Protein AF-A0A8T0G4T6-F1 (afdb_monomer)

pLDDT: mean 79.85, std 20.72, range [36.75, 98.69]

Foldseek 3Di:
DDDDDDDDDDDPDPPDPDPDPPPPPVPVPLFFQVVFWADWKQDQVQKTWIFGQAPVRDTDIEIDRCQQFWDDAQQEIDGHHHNVVFKGWDIKDADPPPVQGIKTWIWGAGPVRDTHIYIDRCRSQWHDDRRYTDGNPDPPPPPPPPPPDPDPPPPPDDDDDD

Solvent-accessible surface area (backbone atoms only — not comparable to full-atom values): 9971 Å² total; per-residue (Å²): 133,88,80,88,86,78,85,81,88,76,90,78,79,99,74,82,91,84,81,79,85,74,70,78,72,74,72,82,68,79,61,32,25,68,84,52,34,48,75,77,44,40,38,80,84,50,40,38,36,32,30,18,38,26,88,88,69,46,73,35,81,24,52,40,72,50,40,78,49,26,16,63,57,70,20,36,57,43,86,42,47,53,23,68,81,53,31,45,55,69,28,63,48,72,47,92,49,87,91,46,52,38,30,43,31,31,41,18,45,24,85,87,68,48,78,26,84,31,56,39,72,45,26,86,41,31,32,62,57,67,20,37,47,38,75,68,79,62,78,74,71,65,77,76,72,75,66,89,75,80,72,80,75,80,78,78,79,78,83,79,89,129

Nearest PDB structures (foldseek):
  1n02-assembly1_A  TM=9.245E-01  e=2.240E-09  Nostoc ellipsosporum
  2jzj-assembly1_A  TM=8.376E-01  e=2.890E-08  Ceratopteris richardii
  2l2f-assembly1_A  TM=8.066E-01  e=3.427E-08  Fusarium graminearum
  2yhh-assembly1_A  TM=7.933E-01  e=1.197E-07  Microcystis aeruginosa
  2jzk-assembly1_A  TM=8.020E-01  e=1.458E-06  Tuber borchii

Mean predicted aligned error: 12.53 Å

Sequence (162 aa):
MVWQRASALAAAGLLCVLALLSGAQAQLQCEGFAASCNTYSFGADGIFRAQCRDHAGRYVAASVNPNPYISNVDGHLIDGANFLESCVASGVGTSENPDVQVRIYATCTKINGALSLTHYDINRKVFNNNGNLVWNNCHRTAPIKATPGLTLAGGGRKLLNA

Structure (mmCIF, N/CA/C/O backbone):
data_AF-A0A8T0G4T6-F1
#
_entry.id   AF-A0A8T0G4T6-F1
#
loop_
_atom_site.group_PDB
_atom_site.id
_atom_site.type_symbol
_atom_site.label_atom_id
_atom_site.label_alt_id
_atom_site.label_comp_id
_atom_site.label_asym_id
_atom_site.label_entity_id
_atom_site.label_seq_id
_atom_site.pdbx_PDB_ins_code
_atom_site.Cartn_x
_atom_site.Cartn_y
_atom_site.Cartn_z
_atom_site.occupancy
_atom_site.B_iso_or_equiv
_atom_site.auth_seq_id
_atom_site.auth_comp_id
_atom_site.auth_asym_id
_atom_site.auth_atom_id
_atom_site.pdbx_PDB_model_num
ATOM 1 N N . MET A 1 1 ? -79.310 -9.115 52.372 1.00 41.41 1 MET A N 1
ATOM 2 C CA . MET A 1 1 ? -79.816 -9.165 50.983 1.00 41.41 1 MET A CA 1
ATOM 3 C C . MET A 1 1 ? -79.072 -8.101 50.186 1.00 41.41 1 MET A C 1
ATOM 5 O O . MET A 1 1 ? -79.116 -6.954 50.588 1.00 41.41 1 MET A O 1
ATOM 9 N N . VAL A 1 2 ? -78.120 -8.513 49.340 1.00 41.88 2 VAL A N 1
ATOM 10 C CA . VAL A 1 2 ? -78.236 -8.554 47.859 1.00 41.88 2 VAL A CA 1
ATOM 11 C C . VAL A 1 2 ? -77.984 -7.153 47.268 1.00 41.88 2 VAL A C 1
ATOM 13 O O . VAL A 1 2 ? -78.721 -6.247 47.603 1.00 41.88 2 VAL A O 1
ATOM 16 N N . TRP A 1 3 ? -77.002 -6.839 46.418 1.00 36.75 3 TRP A N 1
ATOM 17 C CA . TRP A 1 3 ? -76.019 -7.579 45.620 1.00 36.75 3 TRP A CA 1
ATOM 18 C C . TRP A 1 3 ? -74.836 -6.630 45.334 1.00 36.75 3 TRP A C 1
ATOM 20 O O . TRP A 1 3 ? -75.027 -5.435 45.104 1.00 36.75 3 TRP A O 1
ATOM 30 N N . GLN A 1 4 ? -73.623 -7.182 45.316 1.00 51.75 4 GLN A N 1
ATOM 31 C CA . GLN A 1 4 ? -72.403 -6.527 44.844 1.00 51.75 4 GLN A CA 1
ATOM 32 C C . GLN A 1 4 ? -72.494 -6.290 43.328 1.00 51.75 4 GLN A C 1
ATOM 34 O O . GLN A 1 4 ? -72.862 -7.196 42.581 1.00 51.75 4 GLN A O 1
ATOM 39 N N . ARG A 1 5 ? -72.140 -5.088 42.856 1.00 61.25 5 ARG A N 1
ATOM 40 C CA . ARG A 1 5 ? -71.963 -4.828 41.421 1.00 61.25 5 ARG A CA 1
ATOM 41 C C . ARG A 1 5 ? -70.530 -5.139 41.015 1.00 61.25 5 ARG A C 1
ATOM 43 O O . ARG A 1 5 ? -69.586 -4.517 41.492 1.00 61.25 5 ARG A O 1
ATOM 50 N N . ALA A 1 6 ? -70.429 -6.141 40.152 1.00 46.97 6 ALA A N 1
ATOM 51 C CA . ALA A 1 6 ? -69.221 -6.616 39.516 1.00 46.97 6 ALA A CA 1
ATOM 52 C C . ALA A 1 6 ? -68.759 -5.692 38.376 1.00 46.97 6 ALA A C 1
ATOM 54 O O . ALA A 1 6 ? -69.555 -5.069 37.678 1.00 46.97 6 ALA A O 1
ATOM 55 N N . SER A 1 7 ? -67.437 -5.669 38.245 1.00 56.59 7 SER A N 1
ATOM 56 C CA . SER A 1 7 ? -66.564 -5.456 37.093 1.00 56.59 7 SER A CA 1
ATOM 57 C C . SER A 1 7 ? -67.180 -5.176 35.715 1.00 56.59 7 SER A C 1
ATOM 59 O O . SER A 1 7 ? -67.938 -5.979 35.182 1.00 56.59 7 SER A O 1
ATOM 61 N N . ALA A 1 8 ? -66.640 -4.156 35.045 1.00 50.19 8 ALA A N 1
ATOM 62 C CA . ALA A 1 8 ? -66.393 -4.196 33.605 1.00 50.19 8 ALA A CA 1
ATOM 63 C C . ALA A 1 8 ? -65.068 -3.477 33.310 1.00 50.19 8 A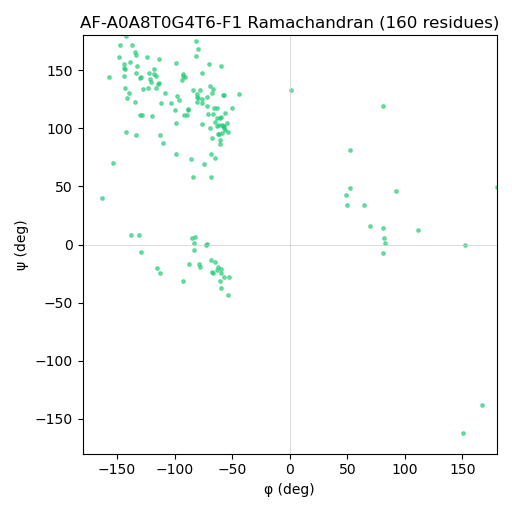LA A C 1
ATOM 65 O O . ALA A 1 8 ? -65.001 -2.252 33.231 1.00 50.19 8 ALA A O 1
ATOM 66 N N . LEU A 1 9 ? -63.999 -4.273 33.198 1.00 51.97 9 LEU A N 1
ATOM 67 C CA . LEU A 1 9 ? -62.753 -3.874 32.558 1.00 51.97 9 LEU A CA 1
ATOM 68 C C . LEU A 1 9 ? -63.045 -3.592 31.078 1.00 51.97 9 LEU A C 1
ATOM 70 O O . LEU A 1 9 ? -63.407 -4.508 30.343 1.00 51.97 9 LEU A O 1
ATOM 74 N N . ALA A 1 10 ? -62.842 -2.356 30.630 1.00 51.81 10 ALA A N 1
ATOM 75 C CA . ALA A 1 10 ? -62.670 -2.061 29.215 1.00 51.81 10 ALA A CA 1
ATOM 76 C C . ALA A 1 10 ? -61.168 -1.934 28.946 1.00 51.81 10 ALA A C 1
ATOM 78 O O . ALA A 1 10 ? -60.521 -0.965 29.341 1.00 51.81 10 ALA A O 1
ATOM 79 N N . ALA A 1 11 ? -60.618 -2.974 28.324 1.00 56.22 11 ALA A N 1
ATOM 80 C CA . ALA A 1 11 ? -59.260 -3.023 27.819 1.00 56.22 11 ALA A CA 1
ATOM 81 C C . ALA A 1 11 ? -59.057 -1.907 26.783 1.00 56.22 11 ALA A C 1
ATOM 83 O O . ALA A 1 11 ? -59.599 -1.969 25.683 1.00 56.22 11 ALA A O 1
ATOM 84 N N . ALA A 1 12 ? -58.275 -0.890 27.134 1.00 53.00 12 ALA A N 1
ATOM 85 C CA . ALA A 1 12 ? -57.854 0.148 26.209 1.00 53.00 12 ALA A CA 1
ATOM 86 C C . ALA A 1 12 ? -56.327 0.144 26.111 1.00 53.00 12 ALA A C 1
ATOM 88 O O . ALA A 1 12 ? -55.628 0.519 27.048 1.00 53.00 12 ALA A O 1
ATOM 89 N N . GLY A 1 13 ? -55.826 -0.268 24.946 1.00 49.19 13 GLY A N 1
ATOM 90 C CA . GLY A 1 13 ? -54.576 0.274 24.420 1.00 49.19 13 GLY A CA 1
ATOM 91 C C . GLY A 1 13 ? -53.288 -0.468 24.760 1.00 49.19 13 GLY A C 1
ATOM 92 O O . GLY A 1 13 ? -52.283 0.171 25.049 1.00 49.19 13 GLY A O 1
ATOM 93 N N . LEU A 1 14 ? -53.265 -1.796 24.638 1.00 53.12 14 LEU A N 1
ATOM 94 C CA . LEU A 1 14 ? -52.015 -2.539 24.440 1.00 53.12 14 LEU A CA 1
ATOM 95 C C . LEU A 1 14 ? -51.525 -2.342 22.989 1.00 53.12 14 LEU A C 1
ATOM 97 O O . LEU A 1 14 ? -51.628 -3.249 22.172 1.00 53.12 14 LEU A O 1
ATOM 101 N N . LEU A 1 15 ? -51.072 -1.139 22.629 1.00 48.81 15 LEU A N 1
ATOM 102 C CA . LEU A 1 15 ? -50.602 -0.825 21.271 1.00 48.81 15 LEU A CA 1
ATOM 103 C C . LEU A 1 15 ? -49.582 0.323 21.300 1.00 48.81 15 LEU A C 1
ATOM 105 O O . LEU A 1 15 ? -49.870 1.434 20.876 1.00 48.81 15 LEU A O 1
ATOM 109 N N . CYS A 1 16 ? -48.381 0.060 21.825 1.00 45.91 16 CYS A N 1
ATOM 110 C CA . CYS A 1 16 ? -47.169 0.777 21.396 1.00 45.91 16 CYS A CA 1
ATOM 111 C C . CYS A 1 16 ? -45.874 0.047 21.809 1.00 45.91 16 CYS A C 1
ATOM 113 O O . CYS A 1 16 ? -44.903 0.659 22.238 1.00 45.91 16 CYS A O 1
ATOM 115 N N . VAL A 1 17 ? -45.845 -1.286 21.712 1.00 52.78 17 VAL A N 1
ATOM 116 C CA . VAL A 1 17 ? -44.593 -2.056 21.793 1.00 52.78 17 VAL A CA 1
ATOM 117 C C . VAL A 1 17 ? -44.1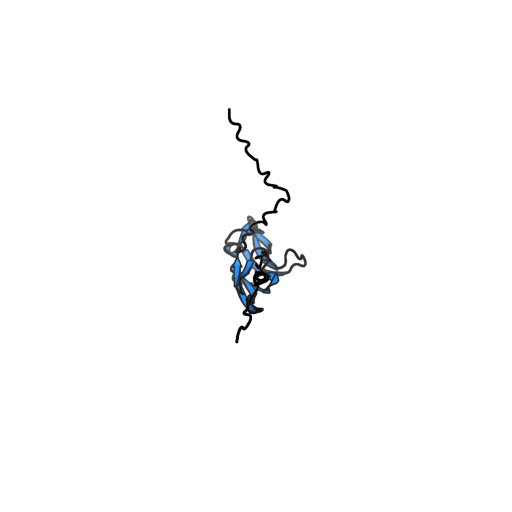84 -2.375 20.363 1.00 52.78 17 VAL A C 1
ATOM 119 O O . VAL A 1 17 ? -44.511 -3.460 19.917 1.00 52.78 17 VAL A O 1
ATOM 122 N N . LEU A 1 18 ? -43.603 -1.430 19.607 1.00 53.41 18 LEU A N 1
ATOM 123 C CA . LEU A 1 18 ? -42.938 -1.689 18.306 1.00 53.41 18 LEU A CA 1
ATOM 124 C C . LEU A 1 18 ? -42.371 -0.403 17.667 1.00 53.41 18 LEU A C 1
ATOM 126 O O . LEU A 1 18 ? -42.582 -0.107 16.498 1.00 53.41 18 LEU A O 1
ATOM 130 N N . ALA A 1 19 ? -41.619 0.389 18.418 1.00 51.03 19 ALA A N 1
ATOM 131 C CA . ALA A 1 19 ? -40.721 1.380 17.833 1.00 51.03 19 ALA A CA 1
ATOM 132 C C . ALA A 1 19 ? -39.470 1.405 18.706 1.00 51.03 19 ALA A C 1
ATOM 134 O O . ALA A 1 19 ? -39.617 1.412 19.920 1.00 51.03 19 ALA A O 1
ATOM 135 N N . LEU A 1 20 ? -38.280 1.404 18.096 1.00 49.19 20 LEU A N 1
ATOM 136 C CA . LEU A 1 20 ? -36.925 1.398 18.694 1.00 49.19 20 LEU A CA 1
ATOM 137 C C . LEU A 1 20 ? -36.099 0.113 18.516 1.00 49.19 20 LEU A C 1
ATOM 139 O O . LEU A 1 20 ? -34.998 0.023 19.046 1.00 49.19 20 LEU A O 1
ATOM 143 N N . LEU A 1 21 ? -36.505 -0.814 17.645 1.00 50.81 21 LEU A N 1
ATOM 144 C CA . LEU A 1 21 ? -35.514 -1.599 16.893 1.00 50.81 21 LEU A CA 1
ATOM 145 C C . LEU A 1 21 ? -35.089 -0.790 15.662 1.00 50.81 21 LEU A C 1
ATOM 147 O O . LEU A 1 21 ? -35.235 -1.218 14.521 1.00 50.81 21 LEU A O 1
ATOM 151 N N . SER A 1 22 ? -34.572 0.419 15.895 1.00 53.59 22 SER A N 1
ATOM 152 C CA . SER A 1 22 ? -33.713 1.101 14.933 1.00 53.59 22 SER A CA 1
ATOM 153 C C . SER A 1 22 ? -32.414 0.310 14.889 1.00 53.59 22 SER A C 1
ATOM 155 O O . SER A 1 22 ? -31.425 0.656 15.533 1.00 53.59 22 SER A O 1
ATOM 157 N N . GLY A 1 23 ? -32.465 -0.819 14.179 1.00 50.72 23 GLY A N 1
ATOM 158 C CA . GLY A 1 23 ? -31.287 -1.529 13.740 1.00 50.72 23 GLY A CA 1
ATOM 159 C C . GLY A 1 23 ? -30.453 -0.519 12.979 1.00 50.72 23 GLY A C 1
ATOM 160 O O . GLY A 1 23 ? -30.804 -0.135 11.864 1.00 50.72 23 GLY A O 1
ATOM 161 N N . ALA A 1 24 ? -29.383 -0.052 13.614 1.00 52.59 24 ALA A N 1
ATOM 162 C CA . ALA A 1 24 ? -28.284 0.575 12.923 1.00 52.59 24 ALA A CA 1
ATOM 163 C C . ALA A 1 24 ? -27.747 -0.495 11.974 1.00 52.59 24 ALA A C 1
ATOM 165 O O . ALA A 1 24 ? -26.877 -1.290 12.322 1.00 52.59 24 ALA A O 1
ATOM 166 N N . GLN A 1 25 ? -28.343 -0.580 10.785 1.00 47.09 25 GLN A N 1
ATOM 167 C CA . GLN A 1 25 ? -27.686 -1.194 9.658 1.00 47.09 25 GLN A CA 1
ATOM 168 C C . GLN A 1 25 ? -26.476 -0.306 9.442 1.00 47.09 25 GLN A C 1
ATOM 170 O O . GLN A 1 25 ? -26.594 0.776 8.871 1.00 47.09 25 GLN A O 1
ATOM 175 N N . ALA A 1 26 ? -25.346 -0.717 10.020 1.00 52.34 26 ALA A N 1
ATOM 176 C CA . ALA A 1 26 ? -24.050 -0.194 9.666 1.00 52.34 26 ALA A CA 1
ATOM 177 C C . ALA A 1 26 ? -23.971 -0.373 8.155 1.00 52.34 26 ALA A C 1
ATOM 179 O O . ALA A 1 26 ? -23.755 -1.478 7.654 1.00 52.34 26 ALA A O 1
ATOM 180 N N . GLN A 1 27 ? -24.286 0.694 7.423 1.00 53.88 27 GLN A N 1
ATOM 181 C CA . GLN A 1 27 ? -23.984 0.756 6.016 1.00 53.88 27 GLN A CA 1
ATOM 182 C C . GLN A 1 27 ? -22.483 0.518 5.989 1.00 53.88 27 GLN A C 1
ATOM 184 O O . GLN A 1 27 ? -21.732 1.308 6.560 1.00 53.88 27 GLN A O 1
ATOM 189 N N . LEU A 1 28 ? -22.061 -0.619 5.430 1.00 56.41 28 LEU A N 1
ATOM 190 C CA . LEU A 1 28 ? -20.668 -0.866 5.087 1.00 56.41 28 LEU A CA 1
ATOM 191 C C . LEU A 1 28 ? -20.322 0.148 3.998 1.00 56.41 28 LEU A C 1
ATOM 193 O O . LEU A 1 28 ? -20.306 -0.137 2.803 1.00 56.41 28 LEU A O 1
ATOM 197 N N . GLN A 1 29 ? -20.153 1.394 4.420 1.00 61.12 29 GLN A N 1
ATOM 198 C CA . GLN A 1 29 ? -19.577 2.433 3.619 1.00 61.12 29 GLN A CA 1
ATOM 199 C C . GLN A 1 29 ? -18.140 1.970 3.432 1.00 61.12 29 GLN A C 1
ATOM 201 O O . GLN A 1 29 ? -17.424 1.722 4.401 1.00 61.12 29 GLN A O 1
ATOM 206 N N . CYS A 1 30 ? -17.773 1.731 2.175 1.00 70.75 30 CYS A N 1
ATOM 207 C CA . CYS A 1 30 ? -16.442 1.307 1.762 1.00 70.75 30 CYS A CA 1
ATOM 208 C C . CYS A 1 30 ? -15.437 2.445 1.982 1.00 70.75 30 CYS A C 1
ATOM 210 O O . CYS A 1 30 ? -14.837 2.946 1.027 1.00 70.75 30 CYS A O 1
ATOM 212 N N . GLU A 1 31 ? -15.316 2.909 3.218 1.00 74.81 31 GLU A N 1
ATOM 213 C CA . GLU A 1 31 ? -14.272 3.816 3.635 1.00 74.81 31 GLU A CA 1
ATOM 214 C C . GLU A 1 31 ? -12.958 3.045 3.606 1.00 74.81 31 GLU A C 1
ATOM 216 O O . GLU A 1 31 ? -12.885 1.870 3.981 1.00 74.81 31 GLU A O 1
ATOM 221 N N . GLY A 1 32 ? -11.923 3.689 3.073 1.00 85.62 32 GLY A N 1
ATOM 222 C CA . GLY A 1 32 ? -10.600 3.088 3.033 1.00 85.62 32 GLY A CA 1
ATOM 223 C C . GLY A 1 32 ? -10.105 2.763 4.438 1.00 85.62 32 GLY A C 1
ATOM 224 O O . GLY A 1 32 ? -10.498 3.409 5.413 1.00 85.62 32 GLY A O 1
ATOM 225 N N . PHE A 1 33 ? -9.224 1.768 4.557 1.00 92.00 33 PHE A N 1
ATOM 226 C CA . PHE A 1 33 ? -8.703 1.339 5.860 1.00 92.00 33 PHE A CA 1
ATOM 227 C C . PHE A 1 33 ? -8.123 2.496 6.696 1.00 92.00 33 PHE A C 1
ATOM 229 O O . PHE A 1 33 ? -8.187 2.440 7.923 1.00 92.00 33 PHE A O 1
ATOM 236 N N . ALA A 1 34 ? -7.610 3.561 6.065 1.00 92.94 34 ALA A N 1
ATOM 237 C CA . ALA A 1 34 ? -7.022 4.710 6.753 1.00 92.94 34 ALA A CA 1
ATOM 238 C C . ALA A 1 34 ? -7.993 5.441 7.702 1.00 92.94 34 ALA A C 1
ATOM 240 O O . ALA A 1 34 ? -7.542 6.069 8.654 1.00 92.94 34 ALA A O 1
ATOM 241 N N . ALA A 1 35 ? -9.313 5.298 7.526 1.00 90.19 35 ALA A N 1
ATOM 242 C CA . ALA A 1 35 ? -10.303 5.856 8.454 1.00 90.19 35 ALA A CA 1
ATOM 243 C C . ALA A 1 35 ? -10.270 5.195 9.850 1.00 90.19 35 ALA A C 1
ATOM 245 O O . ALA A 1 35 ? -10.677 5.793 10.846 1.00 90.19 35 ALA A O 1
ATOM 246 N N . SER A 1 36 ? -9.789 3.951 9.940 1.00 93.00 36 SER A N 1
ATOM 247 C CA . SER A 1 36 ? -9.794 3.152 11.175 1.00 93.00 36 SER A CA 1
ATOM 248 C C . SER A 1 36 ? -8.446 2.507 11.497 1.00 93.00 36 SER A C 1
ATOM 250 O O . SER A 1 36 ? -8.348 1.719 12.439 1.00 93.00 36 SER A O 1
ATOM 252 N N . CYS A 1 37 ? -7.401 2.859 10.755 1.00 95.38 37 CYS A N 1
ATOM 253 C CA . CYS A 1 37 ? -6.040 2.408 10.985 1.00 95.38 37 CYS A CA 1
ATOM 254 C C . CYS A 1 37 ? -5.095 3.599 11.153 1.00 95.38 37 CYS A C 1
ATOM 256 O O . CYS A 1 37 ? -5.401 4.722 10.773 1.00 95.38 37 CYS A O 1
ATOM 258 N N . ASN A 1 38 ? -3.931 3.348 11.734 1.00 95.06 38 ASN A N 1
ATOM 259 C CA . ASN A 1 38 ? -2.830 4.291 11.841 1.00 95.06 38 ASN A CA 1
ATOM 260 C C . ASN A 1 38 ? -1.494 3.549 11.656 1.00 95.06 38 ASN A C 1
ATOM 262 O O . ASN A 1 38 ? -1.478 2.333 11.464 1.00 95.06 38 ASN A O 1
ATOM 266 N N . THR A 1 39 ? -0.383 4.289 11.723 1.00 94.81 39 THR A N 1
ATOM 267 C CA . THR A 1 39 ? 0.988 3.747 11.728 1.00 94.81 39 THR A CA 1
ATOM 268 C C . THR A 1 39 ? 1.260 2.793 10.567 1.00 94.81 39 THR A C 1
ATOM 270 O O . THR A 1 39 ? 1.205 1.573 10.706 1.00 94.81 39 THR A O 1
ATOM 273 N N . TYR A 1 40 ? 1.566 3.351 9.402 1.00 96.00 40 TYR A N 1
ATOM 274 C CA . TYR A 1 40 ? 1.753 2.572 8.182 1.00 96.00 40 TYR A CA 1
ATOM 275 C C . TYR A 1 40 ? 3.222 2.211 7.979 1.00 96.00 40 TYR A C 1
ATOM 277 O O . TYR A 1 40 ? 4.108 3.037 8.190 1.00 96.00 40 TYR A O 1
ATOM 285 N N . SER A 1 41 ? 3.487 1.001 7.499 1.00 96.56 41 SER A N 1
ATOM 286 C CA . SER A 1 41 ? 4.795 0.650 6.948 1.00 96.56 41 SER A CA 1
ATOM 287 C C . SER A 1 41 ? 4.649 -0.275 5.748 1.00 96.56 41 SER A C 1
ATOM 289 O O . SER A 1 41 ? 3.689 -1.038 5.628 1.00 96.56 41 SER A O 1
ATOM 291 N N . PHE A 1 42 ? 5.613 -0.189 4.838 1.00 96.50 42 PHE A N 1
ATOM 292 C CA . PHE A 1 42 ? 5.697 -1.061 3.679 1.00 96.50 42 PHE A CA 1
ATOM 293 C C . PHE A 1 42 ? 7.113 -1.614 3.606 1.00 96.50 42 PHE A C 1
ATOM 295 O O . PHE A 1 42 ? 8.068 -0.855 3.442 1.00 96.50 42 PHE A O 1
ATOM 302 N N . GLY A 1 43 ? 7.236 -2.916 3.853 1.00 90.12 43 GLY A N 1
ATOM 303 C CA . GLY A 1 43 ? 8.530 -3.579 3.955 1.00 90.12 43 GLY A CA 1
ATOM 304 C C . GLY A 1 43 ? 9.114 -3.931 2.591 1.00 90.12 43 GLY A C 1
ATOM 305 O O . GLY A 1 43 ? 8.400 -4.021 1.592 1.00 90.12 43 GLY A O 1
ATOM 306 N N . ALA A 1 44 ? 10.421 -4.196 2.567 1.00 90.56 44 ALA A N 1
ATOM 307 C CA . ALA A 1 44 ? 11.109 -4.733 1.390 1.00 90.56 44 ALA A CA 1
ATOM 308 C C . ALA A 1 44 ? 10.586 -6.125 0.979 1.00 90.56 44 ALA A C 1
ATOM 310 O O . ALA A 1 44 ? 10.750 -6.534 -0.164 1.00 90.56 44 ALA A O 1
ATOM 311 N N . ASP A 1 45 ? 9.913 -6.825 1.896 1.00 93.44 45 ASP A N 1
ATOM 312 C CA . ASP A 1 45 ? 9.189 -8.073 1.645 1.00 93.44 45 ASP A CA 1
ATOM 313 C C . ASP A 1 45 ? 7.878 -7.878 0.863 1.00 93.44 45 ASP A C 1
ATOM 315 O O . ASP A 1 45 ? 7.160 -8.841 0.601 1.00 93.44 45 ASP A O 1
ATOM 319 N N . GLY A 1 46 ? 7.543 -6.632 0.518 1.00 94.19 46 GLY A N 1
ATOM 320 C CA . GLY A 1 46 ? 6.323 -6.283 -0.194 1.00 94.19 46 GLY A CA 1
ATOM 321 C C . GLY A 1 46 ? 5.062 -6.452 0.645 1.00 94.19 46 GLY A C 1
ATOM 322 O O . GLY A 1 46 ? 3.971 -6.471 0.087 1.00 94.19 46 GLY A O 1
ATOM 323 N N . ILE A 1 47 ? 5.174 -6.561 1.973 1.00 97.25 47 ILE A N 1
ATOM 324 C CA . ILE A 1 47 ? 4.020 -6.657 2.867 1.00 97.25 47 ILE A CA 1
ATOM 325 C C . ILE A 1 47 ? 3.680 -5.272 3.420 1.00 97.25 47 ILE A C 1
ATOM 327 O O . ILE A 1 47 ? 4.507 -4.595 4.044 1.00 97.25 47 ILE A O 1
ATOM 331 N N . PHE A 1 48 ? 2.428 -4.865 3.216 1.00 97.75 48 PHE A N 1
ATOM 332 C CA . PHE A 1 48 ? 1.868 -3.654 3.801 1.00 97.75 48 PHE A CA 1
ATOM 333 C C . PHE A 1 48 ? 1.379 -3.938 5.215 1.00 97.75 48 PHE A C 1
ATOM 335 O O . PHE A 1 48 ? 0.709 -4.942 5.456 1.00 97.75 48 PHE A O 1
ATOM 342 N N . ARG A 1 49 ? 1.729 -3.060 6.153 1.00 97.88 49 ARG A N 1
ATOM 343 C CA . ARG A 1 49 ? 1.434 -3.199 7.579 1.00 97.88 49 ARG A CA 1
ATOM 344 C C . ARG A 1 49 ? 0.809 -1.921 8.110 1.00 97.88 49 ARG A C 1
ATOM 346 O O . ARG A 1 49 ? 1.222 -0.821 7.740 1.00 97.88 49 ARG A O 1
ATOM 353 N N . ALA A 1 50 ? -0.143 -2.081 9.016 1.00 97.88 50 ALA A N 1
ATOM 354 C CA . ALA A 1 50 ? -0.750 -0.986 9.755 1.00 97.88 50 ALA A CA 1
ATOM 355 C C . ALA A 1 50 ? -1.138 -1.438 11.168 1.00 97.88 50 ALA A C 1
ATOM 357 O O . ALA A 1 50 ? -1.115 -2.628 11.486 1.00 97.88 50 ALA A O 1
ATOM 358 N N . GLN A 1 51 ? -1.540 -0.492 12.008 1.00 98.06 51 GLN A N 1
ATOM 359 C CA . GLN A 1 51 ? -2.309 -0.778 13.212 1.00 98.06 51 GLN A CA 1
ATOM 360 C C . GLN A 1 51 ? -3.767 -0.408 12.970 1.00 98.06 51 GLN A C 1
ATOM 362 O O . GLN A 1 51 ? -4.068 0.739 12.663 1.00 98.06 51 GLN A O 1
ATOM 367 N N . CYS A 1 52 ? -4.679 -1.360 13.110 1.00 97.06 52 CYS A N 1
ATOM 368 C CA . CYS A 1 52 ? -6.081 -1.196 12.746 1.00 97.06 52 CYS A CA 1
ATOM 369 C C . CYS A 1 52 ? -7.001 -1.427 13.934 1.00 97.06 52 CYS A C 1
ATOM 371 O O . CYS A 1 52 ? -6.741 -2.286 14.773 1.00 97.06 52 CYS A O 1
ATOM 373 N N . ARG A 1 53 ? -8.076 -0.645 14.016 1.00 96.81 53 ARG A N 1
ATOM 374 C CA . ARG A 1 53 ? -9.041 -0.737 15.108 1.00 96.81 53 ARG A CA 1
ATOM 375 C C . ARG A 1 53 ? -9.884 -2.011 14.980 1.00 96.81 53 ARG A C 1
ATOM 377 O O . ARG A 1 53 ? -10.475 -2.242 13.926 1.00 96.81 53 ARG A O 1
ATOM 384 N N . ASP A 1 54 ? -9.941 -2.814 16.037 1.00 95.94 54 ASP A N 1
ATOM 385 C CA . ASP A 1 54 ? -10.856 -3.950 16.179 1.00 95.94 54 ASP A CA 1
ATOM 386 C C . ASP A 1 54 ? -12.258 -3.491 16.644 1.00 95.94 54 ASP A C 1
ATOM 388 O O . ASP A 1 54 ? -12.491 -2.315 16.934 1.00 95.94 54 ASP A O 1
ATOM 392 N N . HIS A 1 55 ? -13.222 -4.410 16.726 1.00 94.06 55 HIS A N 1
ATOM 393 C CA . HIS A 1 55 ? -14.588 -4.142 17.196 1.00 94.06 55 HIS A CA 1
ATOM 394 C C . HIS A 1 55 ? -14.640 -3.681 18.659 1.00 94.06 55 HIS A C 1
ATOM 396 O O . HIS A 1 55 ? -15.605 -3.033 19.056 1.00 94.06 55 HIS A O 1
ATOM 402 N N . ALA A 1 56 ? -13.614 -3.989 19.459 1.00 95.56 56 ALA A N 1
ATOM 403 C CA . ALA A 1 56 ? -13.481 -3.498 20.827 1.00 95.56 56 ALA A CA 1
ATOM 404 C C . ALA A 1 56 ? -12.869 -2.085 20.886 1.00 95.56 56 ALA A C 1
ATOM 406 O O . ALA A 1 56 ? -12.667 -1.544 21.972 1.00 95.56 56 ALA A O 1
ATOM 407 N N . GLY A 1 57 ? -12.561 -1.476 19.737 1.00 95.12 57 GLY A N 1
ATOM 408 C CA . GLY A 1 57 ? -11.971 -0.147 19.650 1.00 95.12 57 GLY A CA 1
ATOM 409 C C . GLY A 1 57 ? -10.452 -0.114 19.846 1.00 95.12 57 GLY A C 1
ATOM 410 O O . GLY A 1 57 ? -9.880 0.975 19.886 1.00 95.12 57 GLY A O 1
ATOM 411 N N . ARG A 1 58 ? -9.781 -1.267 19.961 1.00 97.75 58 ARG A N 1
ATOM 412 C CA . ARG A 1 58 ? -8.333 -1.366 20.201 1.00 97.75 58 ARG A CA 1
ATOM 413 C C . ARG A 1 58 ? -7.576 -1.431 18.884 1.00 97.75 58 ARG A C 1
ATOM 415 O O . ARG A 1 58 ? -8.023 -2.079 17.946 1.00 97.75 58 ARG A O 1
ATOM 422 N N . TYR A 1 59 ? -6.402 -0.814 18.825 1.00 97.44 59 TYR A N 1
ATOM 423 C CA . TYR A 1 59 ? -5.514 -0.956 17.675 1.00 97.44 59 TYR A CA 1
ATOM 424 C C . TYR A 1 59 ? -4.719 -2.260 17.766 1.00 97.44 59 TYR A C 1
ATOM 426 O O . TYR A 1 59 ? -4.000 -2.487 18.738 1.00 97.44 59 TYR A O 1
ATOM 434 N N . VAL A 1 60 ? -4.840 -3.102 16.744 1.00 98.12 60 VAL A N 1
ATOM 435 C CA . VAL A 1 60 ? -4.106 -4.364 16.599 1.00 98.12 60 VAL A CA 1
ATOM 436 C C . VAL A 1 60 ? -3.230 -4.324 15.350 1.00 98.12 60 VAL A C 1
ATOM 438 O O . VAL A 1 60 ? -3.538 -3.621 14.388 1.00 98.12 60 VAL A O 1
ATOM 441 N N . ALA A 1 61 ? -2.113 -5.051 15.365 1.00 98.25 61 ALA A N 1
ATOM 442 C CA . ALA A 1 61 ? -1.243 -5.151 14.200 1.00 98.25 61 ALA A CA 1
ATOM 443 C C . ALA A 1 61 ? -1.954 -5.911 13.074 1.00 98.25 61 ALA A C 1
ATOM 445 O O . ALA A 1 61 ? -2.473 -7.004 13.288 1.00 98.25 61 ALA A O 1
ATOM 446 N N . ALA A 1 62 ? -1.933 -5.337 11.877 1.00 98.00 62 ALA A N 1
ATOM 447 C CA . ALA A 1 62 ? -2.579 -5.881 10.698 1.00 98.00 62 ALA A CA 1
ATOM 448 C C . ALA A 1 62 ? -1.625 -5.825 9.505 1.00 98.00 62 ALA A C 1
ATOM 450 O O . ALA A 1 62 ? -0.807 -4.907 9.386 1.00 98.00 62 ALA A O 1
ATOM 451 N N . SER A 1 63 ? -1.736 -6.789 8.598 1.00 98.00 63 SER A N 1
ATOM 452 C CA . SER A 1 63 ? -0.945 -6.812 7.373 1.00 98.00 63 SER A CA 1
ATOM 453 C C . SER A 1 63 ? -1.740 -7.350 6.193 1.00 98.00 63 SER A C 1
ATOM 455 O O . SER A 1 63 ? -2.709 -8.087 6.354 1.00 98.00 63 SER A O 1
ATOM 457 N N . VAL A 1 64 ? -1.327 -6.961 4.992 1.00 97.56 64 VAL A N 1
ATOM 458 C CA . VAL A 1 64 ? -1.845 -7.492 3.731 1.00 97.56 64 VAL A CA 1
ATOM 459 C C . VAL A 1 64 ? -0.704 -7.571 2.725 1.00 97.56 64 VAL A C 1
ATOM 461 O O . VAL A 1 64 ? 0.190 -6.725 2.721 1.00 97.56 64 VAL A O 1
ATOM 464 N N . ASN A 1 65 ? -0.729 -8.596 1.875 1.00 97.38 65 ASN A N 1
ATOM 465 C CA . ASN A 1 65 ? 0.182 -8.726 0.746 1.00 97.38 65 ASN A CA 1
ATOM 466 C C . ASN A 1 65 ? -0.460 -8.082 -0.499 1.00 97.38 65 ASN A C 1
ATOM 468 O O . ASN A 1 65 ? -1.446 -8.632 -0.993 1.00 97.38 65 ASN A O 1
ATOM 472 N N . PRO A 1 66 ? 0.054 -6.951 -1.018 1.00 97.06 66 PRO A N 1
ATOM 473 C CA . PRO A 1 66 ? -0.441 -6.325 -2.242 1.00 97.06 66 PRO A CA 1
ATOM 474 C C . PRO A 1 66 ? 0.058 -7.004 -3.523 1.00 97.06 66 PRO A C 1
ATOM 476 O O . PRO A 1 66 ? -0.514 -6.772 -4.582 1.00 97.06 66 PRO A O 1
ATOM 479 N N . ASN A 1 67 ? 1.109 -7.834 -3.460 1.00 97.69 67 ASN A N 1
ATOM 480 C CA . ASN A 1 67 ? 1.718 -8.448 -4.643 1.00 97.69 67 ASN A CA 1
ATOM 481 C C . ASN A 1 67 ? 0.737 -9.206 -5.554 1.00 97.69 67 ASN A C 1
ATOM 483 O O . ASN A 1 67 ? 0.804 -8.998 -6.759 1.00 97.69 67 ASN A O 1
ATOM 487 N N . PRO A 1 68 ? -0.214 -10.014 -5.054 1.00 97.56 68 PRO A N 1
ATOM 488 C CA . PRO A 1 68 ? -1.171 -10.692 -5.925 1.00 97.56 68 PRO A CA 1
ATOM 489 C C . PRO A 1 68 ? -2.230 -9.762 -6.545 1.00 97.56 68 PRO A C 1
ATOM 491 O O . PRO A 1 68 ? -3.088 -10.251 -7.274 1.00 97.56 68 PRO A O 1
ATOM 494 N N . TYR A 1 69 ? -2.197 -8.456 -6.255 1.00 97.38 69 TYR A N 1
ATOM 495 C CA . TYR A 1 69 ? -3.2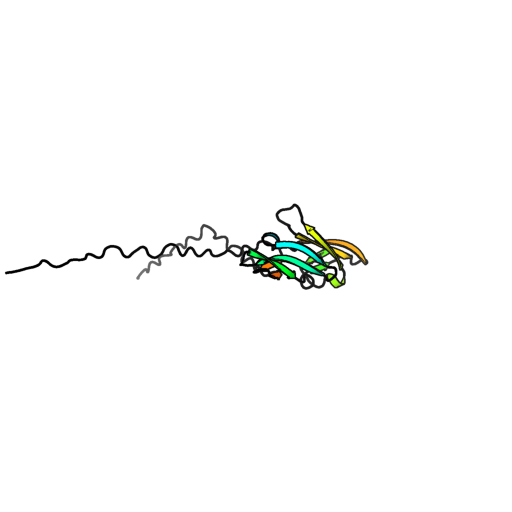27 -7.500 -6.669 1.00 97.38 69 TYR A CA 1
ATOM 496 C C . TYR A 1 69 ? -2.704 -6.240 -7.371 1.00 97.38 69 TYR A C 1
ATOM 498 O O . TYR A 1 69 ? -3.495 -5.435 -7.873 1.00 97.38 69 TYR A O 1
ATOM 506 N N . ILE A 1 70 ? -1.386 -6.060 -7.419 1.00 97.44 70 ILE A N 1
ATOM 507 C CA . ILE A 1 70 ? -0.737 -4.935 -8.083 1.00 97.44 70 ILE A CA 1
ATOM 508 C C . ILE A 1 70 ? 0.240 -5.489 -9.118 1.00 97.44 70 ILE A C 1
ATOM 510 O O . ILE A 1 70 ? 1.006 -6.403 -8.818 1.00 97.44 70 ILE A O 1
ATOM 514 N N . SER A 1 71 ? 0.226 -4.915 -10.320 1.00 98.19 71 SER A N 1
ATOM 515 C CA . SER A 1 71 ? 1.175 -5.199 -11.403 1.00 98.19 71 SER A CA 1
ATOM 516 C C . SER A 1 71 ? 2.048 -3.986 -11.699 1.00 98.19 71 SER A C 1
ATOM 518 O O . SER A 1 71 ? 1.672 -2.851 -11.409 1.00 98.19 71 SER A O 1
ATOM 520 N N . ASN A 1 72 ? 3.186 -4.235 -12.341 1.00 98.44 72 ASN A N 1
ATOM 5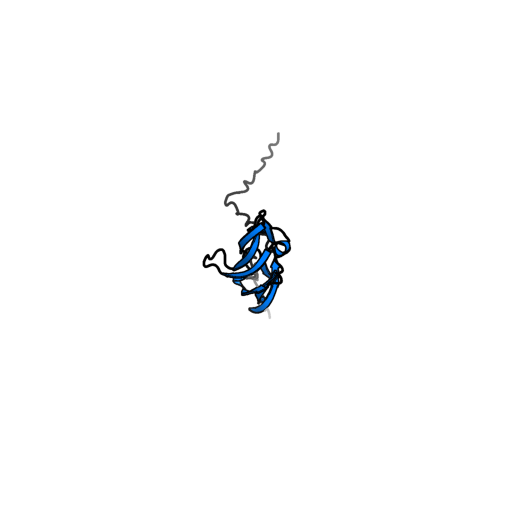21 C CA . ASN A 1 72 ? 3.977 -3.220 -13.024 1.00 98.44 72 ASN A CA 1
ATOM 522 C C . ASN A 1 72 ? 3.662 -3.238 -14.525 1.00 98.44 72 ASN A C 1
ATOM 524 O O . ASN A 1 72 ? 3.755 -4.290 -15.154 1.00 98.44 72 ASN A O 1
ATOM 528 N N . VAL A 1 73 ? 3.321 -2.091 -15.107 1.00 98.50 73 VAL A N 1
ATOM 529 C CA . VAL A 1 73 ? 3.206 -1.907 -16.559 1.00 98.50 73 VAL A CA 1
ATOM 530 C C . VAL A 1 73 ? 4.023 -0.686 -16.957 1.00 98.50 73 VAL A C 1
ATOM 532 O O . VAL A 1 73 ? 3.689 0.435 -16.592 1.00 98.50 73 VAL A O 1
ATOM 535 N N . ASP A 1 74 ? 5.119 -0.923 -17.678 1.00 98.19 74 ASP A N 1
ATOM 536 C CA . ASP A 1 74 ? 6.072 0.100 -18.135 1.00 98.19 74 ASP A CA 1
ATOM 537 C C . ASP A 1 74 ? 6.532 1.085 -17.036 1.00 98.19 74 ASP A C 1
ATOM 539 O O . ASP A 1 74 ? 6.620 2.296 -17.229 1.00 98.19 74 ASP A O 1
ATOM 543 N N . GLY A 1 75 ? 6.823 0.563 -15.841 1.00 98.38 75 GLY A N 1
ATOM 544 C CA . GLY A 1 75 ? 7.264 1.362 -14.697 1.00 98.38 75 GLY A CA 1
ATOM 545 C C . GLY A 1 75 ? 6.135 2.052 -13.926 1.00 98.38 75 GLY A C 1
ATOM 546 O O . GLY A 1 75 ? 6.423 2.940 -13.120 1.00 98.38 75 GLY A O 1
ATOM 547 N N . HIS A 1 76 ? 4.877 1.664 -14.156 1.00 98.38 76 HIS A N 1
ATOM 548 C CA . HIS A 1 76 ? 3.698 2.161 -13.451 1.00 98.38 76 HIS A CA 1
ATOM 549 C C . HIS A 1 76 ? 3.010 1.045 -12.664 1.00 98.38 76 HIS A C 1
ATOM 551 O O . HIS A 1 76 ? 2.768 -0.042 -13.188 1.00 98.38 76 HIS A O 1
ATOM 557 N N . LEU A 1 77 ? 2.643 1.330 -11.412 1.00 97.88 77 LEU A N 1
ATOM 558 C CA . LEU A 1 77 ? 1.839 0.409 -10.608 1.00 97.88 77 LEU A CA 1
ATOM 559 C C . LEU A 1 77 ? 0.361 0.538 -10.979 1.00 97.88 77 LEU A C 1
ATOM 561 O O . LEU A 1 77 ? -0.199 1.634 -10.927 1.00 97.88 77 LEU A O 1
ATOM 565 N N . ILE A 1 78 ? -0.276 -0.584 -11.298 1.00 97.12 78 ILE A N 1
ATOM 566 C CA . ILE A 1 78 ? -1.703 -0.668 -11.634 1.00 97.12 78 ILE A CA 1
ATOM 567 C C . ILE A 1 78 ? -2.353 -1.885 -10.965 1.00 97.12 78 ILE A C 1
ATOM 569 O O . ILE A 1 78 ? -1.661 -2.733 -10.405 1.00 97.12 78 ILE A O 1
ATOM 573 N N . ASP A 1 79 ? -3.682 -1.992 -11.048 1.00 96.25 79 ASP A N 1
ATOM 574 C CA . ASP A 1 79 ? -4.394 -3.227 -10.696 1.00 96.25 79 ASP A CA 1
ATOM 575 C C . ASP A 1 79 ? -3.869 -4.403 -11.537 1.00 96.25 79 ASP A C 1
ATOM 577 O O . ASP A 1 79 ? -3.804 -4.310 -12.763 1.00 96.25 79 ASP A O 1
ATOM 581 N N . GLY A 1 80 ? -3.500 -5.512 -10.895 1.00 96.50 80 GLY A N 1
ATOM 582 C CA . GLY A 1 80 ? -2.976 -6.692 -11.584 1.00 96.50 80 GLY A CA 1
ATOM 583 C C . GLY A 1 80 ? -2.350 -7.685 -10.614 1.00 96.50 80 GLY A C 1
ATOM 584 O O . GLY A 1 80 ? -2.920 -7.923 -9.561 1.00 96.50 80 GLY A O 1
ATOM 585 N N . ALA A 1 81 ? -1.207 -8.279 -10.942 1.00 97.56 81 ALA A N 1
ATOM 586 C CA . ALA A 1 81 ? -0.476 -9.146 -10.024 1.00 97.56 81 ALA A CA 1
ATOM 587 C C . ALA A 1 81 ? 1.035 -9.071 -10.276 1.00 97.56 81 ALA A C 1
ATOM 589 O O . ALA A 1 81 ? 1.481 -8.685 -11.354 1.00 97.56 81 ALA A O 1
ATOM 590 N N . ASN A 1 82 ? 1.797 -9.500 -9.275 1.00 97.81 82 ASN A N 1
ATOM 591 C CA . ASN A 1 82 ? 3.229 -9.766 -9.311 1.00 97.81 82 ASN A CA 1
ATOM 592 C C . ASN A 1 82 ? 4.137 -8.553 -9.570 1.00 97.81 82 ASN A C 1
ATOM 594 O O . ASN A 1 82 ? 5.205 -8.695 -10.164 1.00 97.81 82 ASN A O 1
ATOM 598 N N . PHE A 1 83 ? 3.790 -7.355 -9.088 1.00 97.69 83 PHE A N 1
ATOM 599 C CA . PHE A 1 83 ? 4.679 -6.196 -9.251 1.00 97.69 83 PHE A CA 1
ATOM 600 C C . PHE A 1 83 ? 6.088 -6.411 -8.653 1.00 97.69 83 PHE A C 1
ATOM 602 O O . PHE A 1 83 ? 7.047 -5.844 -9.174 1.00 97.69 83 PHE A O 1
ATOM 609 N N . LEU A 1 84 ? 6.255 -7.249 -7.617 1.00 97.56 84 LEU A N 1
ATOM 610 C CA . LEU A 1 84 ? 7.570 -7.542 -7.021 1.00 97.56 84 LEU A CA 1
ATOM 611 C C . LEU A 1 84 ? 8.532 -8.278 -7.968 1.00 97.56 84 LEU A C 1
ATOM 613 O O . LEU A 1 84 ? 9.729 -8.296 -7.705 1.00 97.56 84 LEU A O 1
ATOM 617 N N . GLU A 1 85 ? 8.052 -8.853 -9.075 1.00 97.94 85 GLU A N 1
ATOM 618 C CA . GLU A 1 85 ? 8.930 -9.466 -10.085 1.00 97.94 85 GLU A CA 1
ATOM 619 C C . GLU A 1 85 ? 9.785 -8.428 -10.828 1.00 97.94 85 GLU A C 1
ATOM 621 O O . GLU A 1 85 ? 10.839 -8.759 -11.365 1.00 97.94 85 GLU A O 1
ATOM 626 N N . SER A 1 86 ? 9.346 -7.166 -10.870 1.00 98.38 86 SER A N 1
ATOM 627 C CA . SER A 1 86 ? 10.012 -6.103 -11.639 1.00 98.38 86 SER A CA 1
ATOM 628 C C . SER A 1 86 ? 10.104 -4.764 -10.906 1.00 98.38 86 SER A C 1
ATOM 630 O O . SER A 1 86 ? 10.534 -3.765 -11.495 1.00 98.38 86 SER A O 1
ATOM 632 N N . CYS A 1 87 ? 9.738 -4.736 -9.624 1.00 98.12 87 CYS A N 1
ATOM 633 C CA . CYS A 1 87 ? 9.799 -3.559 -8.771 1.00 98.12 87 CYS A CA 1
ATOM 634 C C . CYS A 1 87 ? 10.441 -3.860 -7.419 1.00 98.12 87 CYS A C 1
ATOM 636 O O . CYS A 1 87 ? 10.316 -4.952 -6.874 1.00 98.12 87 CYS A O 1
ATOM 638 N N . VAL A 1 88 ? 11.026 -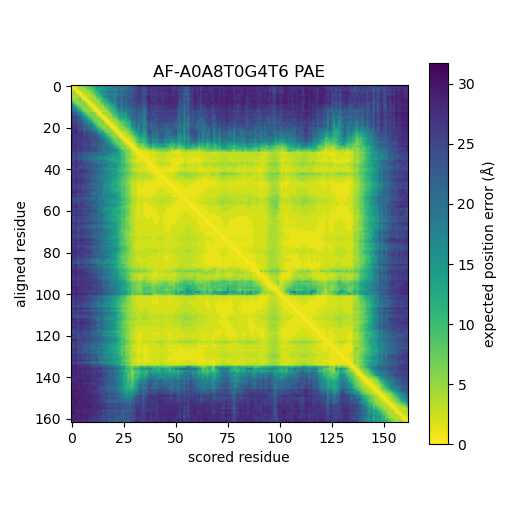2.823 -6.824 1.00 97.12 88 VAL A N 1
ATOM 639 C CA . VAL A 1 88 ? 11.533 -2.828 -5.451 1.00 97.12 88 VAL A CA 1
ATOM 640 C C . VAL A 1 88 ? 10.674 -1.896 -4.600 1.00 97.12 88 VAL A C 1
ATOM 642 O O . VAL A 1 88 ? 10.561 -0.701 -4.891 1.00 97.12 88 VAL A O 1
ATOM 645 N N . ALA A 1 89 ? 10.066 -2.434 -3.541 1.00 94.81 89 ALA A N 1
ATOM 646 C CA . ALA A 1 89 ? 9.303 -1.657 -2.568 1.00 94.81 89 ALA A CA 1
ATOM 647 C C . ALA A 1 89 ? 10.185 -0.567 -1.933 1.00 94.81 89 ALA A C 1
ATOM 649 O O . ALA A 1 89 ? 11.289 -0.841 -1.472 1.00 94.81 89 ALA A O 1
ATOM 650 N N . SER A 1 90 ? 9.712 0.680 -1.942 1.00 94.12 90 SER A N 1
ATOM 651 C CA . SER A 1 90 ? 10.491 1.855 -1.517 1.00 94.12 90 SER A CA 1
AT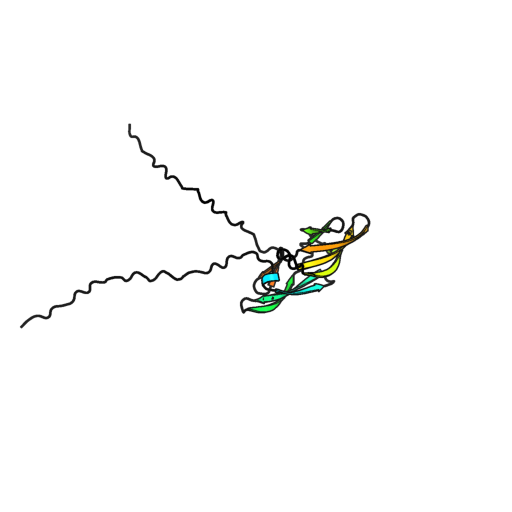OM 652 C C . SER A 1 90 ? 9.925 2.539 -0.270 1.00 94.12 90 SER A C 1
ATOM 654 O O . SER A 1 90 ? 10.650 3.261 0.407 1.00 94.12 90 SER A O 1
ATOM 656 N N . GLY A 1 91 ? 8.649 2.315 0.061 1.00 95.62 91 GLY A N 1
ATOM 657 C CA . GLY A 1 91 ? 8.059 2.791 1.311 1.00 95.62 91 GLY A CA 1
ATOM 658 C C . GLY A 1 91 ? 6.567 3.084 1.218 1.00 95.62 91 GLY A C 1
ATOM 659 O O . GLY A 1 91 ? 5.873 2.640 0.303 1.00 95.62 91 GLY A O 1
ATOM 660 N N . VAL A 1 92 ? 6.077 3.851 2.189 1.00 96.81 92 VAL A N 1
ATOM 661 C CA . VAL A 1 92 ? 4.694 4.324 2.279 1.00 96.81 92 VAL A CA 1
ATOM 662 C C . VAL A 1 92 ? 4.695 5.832 2.506 1.00 96.81 92 VAL A C 1
ATOM 664 O O . VAL A 1 92 ? 5.557 6.353 3.210 1.00 96.81 92 VAL A O 1
ATOM 667 N N . GLY A 1 93 ? 3.729 6.531 1.923 1.00 94.06 93 GLY A N 1
ATOM 668 C CA . GLY A 1 93 ? 3.502 7.948 2.173 1.00 94.06 93 GLY A CA 1
ATOM 669 C C . GLY A 1 93 ? 2.018 8.252 2.291 1.00 94.06 93 GLY A C 1
ATOM 670 O O . GLY A 1 93 ? 1.168 7.512 1.790 1.00 94.06 93 GLY A O 1
ATOM 671 N N . THR A 1 94 ? 1.706 9.347 2.968 1.00 91.56 94 THR A N 1
ATOM 672 C CA . THR A 1 94 ? 0.358 9.909 3.024 1.00 91.56 94 THR A CA 1
ATOM 673 C C . THR A 1 94 ? 0.241 11.050 2.018 1.00 91.56 94 THR A C 1
ATOM 675 O O . THR A 1 94 ? 1.245 11.630 1.602 1.00 91.56 94 THR A O 1
ATOM 678 N N . SER A 1 95 ? -0.974 11.361 1.573 1.00 84.69 95 SER A N 1
ATOM 679 C CA . SER A 1 95 ? -1.217 12.540 0.738 1.00 84.69 95 SER A CA 1
ATOM 680 C C . SER A 1 95 ? -2.163 13.487 1.458 1.00 84.69 95 SER A C 1
ATOM 682 O O . SER A 1 95 ? -3.071 13.059 2.159 1.00 84.69 95 SER A O 1
ATOM 684 N N . GLU A 1 96 ? -1.962 14.785 1.239 1.00 81.12 96 GLU A N 1
ATOM 685 C CA . GLU A 1 96 ? -2.844 15.840 1.760 1.00 81.12 96 GLU A CA 1
ATOM 686 C C . GLU A 1 96 ? -4.232 15.838 1.101 1.00 81.12 96 GLU A C 1
ATOM 688 O O . GLU A 1 96 ? -5.155 16.490 1.580 1.00 81.12 96 GLU A O 1
ATOM 693 N N . ASN A 1 97 ? -4.392 15.103 -0.005 1.00 76.44 97 ASN A N 1
ATOM 694 C CA . ASN A 1 97 ? -5.674 14.968 -0.669 1.00 76.44 97 ASN A CA 1
ATOM 695 C C . ASN A 1 97 ? -6.591 14.075 0.191 1.00 76.44 97 ASN A C 1
ATOM 697 O O . ASN A 1 97 ? -6.270 12.899 0.376 1.00 76.44 97 ASN A O 1
ATOM 701 N N . PRO A 1 98 ? -7.748 14.575 0.662 1.00 72.75 98 PRO A N 1
ATOM 702 C CA . PRO A 1 98 ? -8.653 13.800 1.511 1.00 72.75 98 PRO A CA 1
ATOM 703 C C . PRO A 1 98 ? -9.165 12.512 0.843 1.00 72.75 98 PRO A C 1
ATOM 705 O O . PRO A 1 98 ? -9.496 11.551 1.541 1.00 72.75 98 PRO A O 1
ATOM 708 N N . ASP A 1 99 ? -9.184 12.466 -0.494 1.00 70.69 99 ASP A N 1
ATOM 709 C CA . ASP A 1 99 ? -9.624 11.317 -1.290 1.00 70.69 99 ASP A CA 1
ATOM 710 C C . ASP A 1 99 ? -8.592 10.186 -1.402 1.00 70.69 99 ASP A C 1
ATOM 712 O O . ASP A 1 99 ? -8.963 9.058 -1.756 1.00 70.69 99 ASP A O 1
ATOM 716 N N . VAL A 1 100 ? -7.314 10.486 -1.144 1.00 69.12 100 VAL A N 1
ATOM 717 C CA . VAL A 1 100 ? -6.174 9.575 -1.296 1.00 69.12 100 VAL A CA 1
ATOM 718 C C . VAL A 1 100 ? -5.321 9.676 -0.043 1.00 69.12 100 VAL A C 1
ATOM 720 O O . VAL A 1 100 ? -4.471 10.545 0.061 1.00 69.12 100 VAL A O 1
ATOM 723 N N . GLN A 1 101 ? -5.529 8.797 0.930 1.00 84.50 101 GLN A N 1
ATOM 724 C CA . GLN A 1 101 ? -4.899 8.984 2.241 1.00 84.50 101 GLN A CA 1
ATOM 725 C C . GLN A 1 101 ? -3.561 8.257 2.374 1.00 84.50 101 GLN A C 1
ATOM 727 O O . GLN A 1 101 ? -2.671 8.751 3.061 1.00 84.50 101 GLN A O 1
ATOM 732 N N . VAL A 1 102 ? -3.389 7.110 1.704 1.00 94.56 102 VAL A N 1
ATOM 733 C CA . VAL A 1 102 ? -2.198 6.261 1.855 1.00 94.56 102 VAL A CA 1
ATOM 734 C C . VAL A 1 102 ? -1.775 5.683 0.510 1.00 94.56 102 VAL A C 1
ATOM 736 O O . VAL A 1 102 ? -2.560 5.033 -0.180 1.00 94.56 102 VAL A O 1
ATOM 739 N N . ARG A 1 103 ? -0.508 5.900 0.155 1.00 95.50 103 ARG A N 1
ATOM 740 C CA . ARG A 1 103 ? 0.133 5.390 -1.059 1.00 95.50 103 ARG A CA 1
ATOM 741 C C . ARG A 1 103 ? 1.321 4.516 -0.696 1.00 95.50 103 ARG A C 1
ATOM 743 O O . ARG A 1 103 ? 2.104 4.876 0.182 1.00 95.50 103 ARG A O 1
ATOM 750 N N . ILE A 1 104 ? 1.496 3.413 -1.413 1.00 96.31 104 ILE A N 1
ATOM 751 C CA . ILE A 1 104 ? 2.768 2.685 -1.418 1.00 96.31 104 ILE A CA 1
ATOM 752 C C . ILE A 1 104 ? 3.631 3.192 -2.570 1.00 96.31 104 ILE A C 1
ATOM 754 O O . ILE A 1 104 ? 3.106 3.544 -3.626 1.00 96.31 104 ILE A O 1
ATOM 758 N N . TYR A 1 105 ? 4.940 3.234 -2.356 1.00 96.75 105 TYR A N 1
ATOM 759 C CA . TYR A 1 105 ? 5.928 3.663 -3.340 1.00 96.75 105 TYR A CA 1
ATOM 760 C C . TYR A 1 105 ? 6.815 2.481 -3.709 1.00 96.75 105 TYR A C 1
ATOM 762 O O . TYR A 1 105 ? 7.234 1.713 -2.837 1.00 96.75 105 TYR A O 1
ATOM 770 N N . ALA A 1 106 ? 7.121 2.351 -4.995 1.00 97.31 106 ALA A N 1
ATOM 771 C CA . ALA A 1 106 ? 8.057 1.360 -5.499 1.00 97.31 106 ALA A CA 1
ATOM 772 C C . ALA A 1 106 ? 8.854 1.926 -6.674 1.00 97.31 106 ALA A C 1
ATOM 774 O O . ALA A 1 106 ? 8.375 2.784 -7.418 1.00 97.31 106 ALA A O 1
ATOM 775 N N . THR A 1 107 ? 10.064 1.412 -6.848 1.00 98.00 107 THR A N 1
ATOM 776 C CA . THR A 1 107 ? 10.890 1.677 -8.023 1.00 98.00 107 THR A CA 1
ATOM 777 C C . THR A 1 107 ? 10.750 0.497 -8.971 1.00 98.00 107 THR A C 1
ATOM 779 O O . THR A 1 107 ? 11.116 -0.619 -8.613 1.00 98.00 107 THR A O 1
ATOM 782 N N . CYS A 1 108 ? 10.187 0.733 -10.150 1.00 98.38 108 CYS A N 1
ATOM 783 C CA . CYS A 1 108 ? 9.782 -0.288 -11.106 1.00 98.38 108 CYS A CA 1
ATOM 784 C C . CYS A 1 108 ? 10.577 -0.196 -12.406 1.00 98.38 108 CYS A C 1
ATOM 786 O O . CYS A 1 108 ? 10.905 0.898 -12.869 1.00 98.38 108 CYS A O 1
ATOM 788 N N . THR A 1 109 ? 10.857 -1.346 -13.008 1.00 98.69 109 THR A N 1
ATOM 789 C CA . THR A 1 109 ? 11.562 -1.437 -14.289 1.00 98.69 109 THR A CA 1
ATOM 790 C C . THR A 1 109 ? 10.585 -1.180 -15.436 1.00 98.69 109 THR A C 1
ATOM 792 O O . THR A 1 109 ? 9.502 -1.768 -15.481 1.00 98.69 109 THR A O 1
ATOM 795 N N . LYS A 1 110 ? 10.950 -0.283 -16.350 1.00 98.62 110 LYS A N 1
ATOM 796 C CA . LYS A 1 110 ? 10.242 0.004 -17.604 1.00 98.62 110 LYS A CA 1
ATOM 797 C C . LYS A 1 110 ? 10.564 -1.045 -18.665 1.00 98.62 110 LYS A C 1
ATOM 799 O O . LYS A 1 110 ? 11.536 -1.786 -18.533 1.00 98.62 110 LYS A O 1
ATOM 804 N N . ILE A 1 111 ? 9.821 -1.054 -19.770 1.00 97.81 111 ILE A N 1
ATOM 805 C CA . ILE A 1 111 ? 10.063 -1.986 -20.888 1.00 97.81 111 ILE A CA 1
ATOM 806 C C . ILE A 1 111 ? 11.465 -1.786 -21.491 1.00 97.81 111 ILE A C 1
ATOM 808 O O . ILE A 1 111 ? 12.100 -2.742 -21.928 1.00 97.81 111 ILE A O 1
ATOM 812 N N . ASN A 1 112 ? 11.990 -0.557 -21.466 1.00 98.00 112 ASN A N 1
ATOM 813 C CA . ASN A 1 112 ? 13.343 -0.241 -21.936 1.00 98.00 112 ASN A CA 1
ATOM 814 C C . ASN A 1 112 ? 14.459 -0.523 -20.903 1.00 98.00 112 ASN A C 1
ATOM 816 O O . ASN A 1 112 ? 15.601 -0.128 -21.127 1.00 98.00 112 ASN A O 1
ATOM 820 N N . GLY A 1 113 ? 14.137 -1.141 -19.762 1.00 98.12 113 GLY A N 1
ATOM 821 C CA . GLY A 1 113 ? 15.078 -1.436 -18.679 1.00 98.12 113 GLY A CA 1
ATOM 822 C C . GLY A 1 113 ? 15.381 -0.265 -17.735 1.00 98.12 113 GLY A C 1
ATOM 823 O O . GLY A 1 113 ? 16.037 -0.467 -16.716 1.00 98.12 113 GLY A O 1
ATOM 824 N N . ALA A 1 114 ? 14.907 0.953 -18.022 1.00 98.38 114 ALA A N 1
ATOM 825 C CA . ALA A 1 114 ? 15.078 2.089 -17.119 1.00 98.38 114 ALA A CA 1
ATOM 826 C C . ALA A 1 114 ? 14.230 1.926 -15.848 1.00 98.38 114 ALA A C 1
ATOM 828 O O . ALA A 1 114 ? 13.191 1.271 -15.857 1.00 98.38 114 ALA A O 1
ATOM 829 N N . LEU A 1 115 ? 14.641 2.573 -14.759 1.00 98.25 115 LEU A N 1
ATOM 830 C CA . LEU A 1 115 ? 13.887 2.576 -13.507 1.00 98.25 115 LEU A CA 1
ATOM 831 C C . LEU A 1 115 ? 12.935 3.774 -13.429 1.00 98.25 115 LEU A C 1
ATOM 833 O O . LEU A 1 115 ? 13.224 4.863 -13.925 1.00 98.25 115 LEU A O 1
ATOM 837 N N . SER A 1 116 ? 11.794 3.566 -12.781 1.00 98.31 116 SER A N 1
ATOM 838 C CA . SER A 1 116 ? 10.743 4.559 -12.579 1.00 98.31 116 SER A CA 1
ATOM 839 C C . SER A 1 116 ? 10.272 4.519 -11.132 1.00 98.31 116 SER A C 1
ATOM 841 O O . SER A 1 116 ? 9.819 3.474 -10.668 1.00 98.31 116 SER A O 1
ATOM 843 N N . LEU A 1 117 ? 10.348 5.641 -10.414 1.00 97.50 117 LEU A N 1
ATOM 844 C CA . LEU A 1 117 ? 9.666 5.764 -9.128 1.00 97.50 117 LEU A CA 1
ATOM 845 C C . LEU A 1 117 ? 8.176 5.987 -9.388 1.00 97.50 117 LEU A C 1
ATOM 847 O O . LEU A 1 117 ? 7.785 6.958 -10.034 1.00 97.50 117 LEU A O 1
ATOM 851 N N . THR A 1 118 ? 7.344 5.104 -8.858 1.00 97.75 118 THR A N 1
ATOM 852 C CA . THR A 1 118 ? 5.890 5.148 -9.013 1.00 97.75 118 THR A CA 1
ATOM 853 C C . THR A 1 118 ? 5.211 4.916 -7.667 1.00 97.75 118 THR A C 1
ATOM 855 O O . THR A 1 118 ? 5.833 4.497 -6.688 1.00 97.75 118 THR A O 1
ATOM 858 N N . HIS A 1 119 ? 3.919 5.219 -7.603 1.00 96.62 119 HIS A N 1
ATOM 859 C CA . HIS A 1 119 ? 3.101 5.015 -6.418 1.00 96.62 119 HIS A CA 1
ATOM 860 C C . HIS A 1 119 ? 1.771 4.358 -6.776 1.00 96.62 119 HIS A C 1
ATOM 862 O O . HIS A 1 119 ? 1.355 4.369 -7.931 1.00 96.62 119 HIS A O 1
ATOM 868 N N . TYR A 1 120 ? 1.104 3.808 -5.769 1.00 95.44 120 TYR A N 1
ATOM 869 C CA . TYR A 1 120 ? -0.216 3.208 -5.904 1.00 95.44 120 TYR A CA 1
ATOM 870 C C . TYR A 1 120 ? -1.077 3.565 -4.689 1.00 95.44 120 TYR A C 1
ATOM 872 O O . TYR A 1 120 ? -0.627 3.426 -3.549 1.00 95.44 120 TYR A O 1
ATOM 880 N N . ASP A 1 121 ? -2.298 4.051 -4.926 1.00 94.06 121 ASP A N 1
ATOM 881 C CA . ASP A 1 121 ? -3.269 4.345 -3.866 1.00 94.06 121 ASP A CA 1
ATOM 882 C C . ASP A 1 121 ? -3.893 3.046 -3.350 1.00 94.06 121 ASP A C 1
ATOM 884 O O . ASP A 1 121 ? -4.767 2.447 -3.978 1.00 94.06 121 ASP A O 1
ATOM 888 N N . ILE A 1 122 ? -3.438 2.622 -2.175 1.00 93.81 122 ILE A N 1
ATOM 889 C CA . ILE A 1 122 ? -3.917 1.408 -1.518 1.00 93.81 122 ILE A 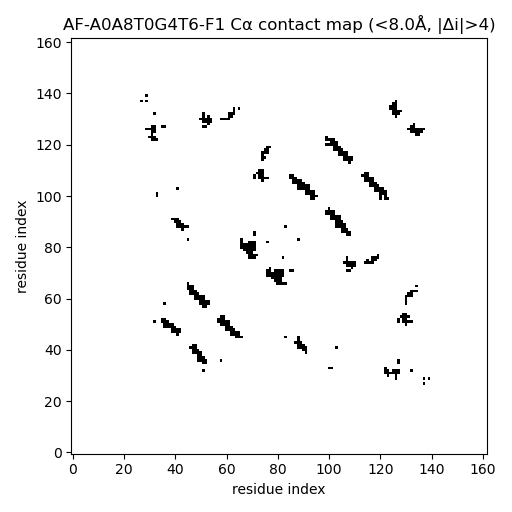CA 1
ATOM 890 C C . ILE A 1 122 ? -5.149 1.677 -0.642 1.00 93.81 122 ILE A C 1
ATOM 892 O O . ILE A 1 122 ? -5.885 0.745 -0.311 1.00 93.81 122 ILE A O 1
ATOM 896 N N . ASN A 1 123 ? -5.432 2.943 -0.303 1.00 92.12 123 ASN A N 1
ATOM 897 C CA . ASN A 1 123 ? -6.523 3.310 0.602 1.00 92.12 123 ASN A CA 1
ATOM 898 C C . ASN A 1 123 ? -7.884 2.847 0.080 1.00 92.12 123 ASN A C 1
ATOM 900 O O . ASN A 1 123 ? -8.716 2.376 0.843 1.00 92.12 123 ASN A O 1
ATOM 904 N N . ARG A 1 124 ? -8.102 2.920 -1.235 1.00 86.38 124 ARG A N 1
ATOM 905 C CA . ARG A 1 124 ? -9.372 2.510 -1.860 1.00 86.38 124 ARG A CA 1
ATOM 906 C C . ARG A 1 124 ? -9.486 1.009 -2.125 1.00 86.38 124 ARG A C 1
ATOM 908 O O . ARG A 1 124 ? -10.524 0.558 -2.606 1.00 86.38 124 ARG A O 1
ATOM 915 N N . LYS A 1 125 ? -8.420 0.253 -1.869 1.00 92.50 125 LYS A N 1
ATOM 916 C CA . LYS A 1 125 ? -8.296 -1.164 -2.234 1.00 92.50 125 LYS A CA 1
ATOM 917 C C . LYS A 1 125 ? -8.256 -2.073 -1.023 1.00 92.50 125 LYS A C 1
ATOM 919 O O . LYS A 1 125 ? -8.632 -3.236 -1.130 1.00 92.50 125 LYS A O 1
ATOM 924 N N . VAL A 1 126 ? -7.833 -1.547 0.120 1.00 93.62 126 VAL A N 1
ATOM 925 C CA . VAL A 1 126 ? -7.729 -2.291 1.368 1.00 93.62 126 VAL A CA 1
ATOM 926 C C . VAL A 1 126 ? -8.733 -1.754 2.379 1.00 93.62 126 VAL A C 1
ATOM 928 O O . VAL A 1 126 ? -8.926 -0.547 2.517 1.00 93.62 126 VAL A O 1
ATOM 931 N N . PHE A 1 127 ? -9.353 -2.676 3.106 1.00 92.62 127 PHE A N 1
ATOM 932 C CA . PHE A 1 127 ? -10.346 -2.392 4.132 1.00 92.62 127 PHE A CA 1
ATOM 933 C C . PHE A 1 127 ? -9.896 -2.973 5.463 1.00 92.62 127 PHE A C 1
ATOM 935 O O . PHE A 1 127 ? -9.253 -4.022 5.502 1.00 92.62 127 PHE A O 1
ATOM 942 N N . ASN A 1 128 ? -10.269 -2.306 6.550 1.00 92.44 128 ASN A N 1
ATOM 943 C CA . ASN A 1 128 ? -10.143 -2.863 7.887 1.00 92.44 128 ASN A CA 1
ATOM 944 C C . ASN A 1 128 ? -11.408 -3.663 8.229 1.00 92.44 128 ASN A C 1
ATOM 946 O O . ASN A 1 128 ? -12.494 -3.096 8.332 1.00 92.44 128 ASN A O 1
ATOM 950 N N . ASN A 1 129 ? -11.264 -4.968 8.427 1.00 91.69 129 ASN A N 1
ATOM 951 C CA . ASN A 1 129 ? -12.306 -5.866 8.900 1.00 91.69 129 ASN A CA 1
ATOM 952 C C . ASN A 1 129 ? -11.939 -6.374 10.299 1.00 91.69 129 ASN A C 1
ATOM 954 O O . ASN A 1 129 ? -11.202 -7.353 10.437 1.00 91.69 129 ASN A O 1
ATOM 958 N N . ASN A 1 130 ? -12.445 -5.695 11.333 1.00 91.81 130 ASN A N 1
ATOM 959 C CA . ASN A 1 130 ? -12.222 -6.056 12.734 1.00 91.81 130 ASN A CA 1
ATOM 960 C C . ASN A 1 130 ? -10.729 -6.232 13.090 1.00 91.81 130 ASN A C 1
ATOM 962 O O . ASN A 1 130 ? -10.324 -7.252 13.646 1.00 91.81 130 ASN A O 1
ATOM 966 N N . GLY A 1 131 ? -9.895 -5.264 12.713 1.00 95.44 131 GLY A N 1
ATOM 967 C CA . GLY A 1 131 ? -8.451 -5.316 12.937 1.00 95.44 131 GLY A CA 1
ATOM 968 C C . GLY A 1 131 ? -7.668 -6.112 11.889 1.00 95.44 131 GLY A C 1
ATOM 969 O O . GLY A 1 131 ? -6.451 -6.199 12.001 1.00 95.44 131 GLY A O 1
ATOM 970 N N . ASN A 1 132 ? -8.318 -6.664 10.858 1.00 95.81 132 ASN A N 1
ATOM 971 C CA . ASN A 1 132 ? -7.652 -7.367 9.760 1.00 95.81 132 ASN A CA 1
ATOM 972 C C . ASN A 1 132 ? -7.695 -6.543 8.473 1.00 95.81 132 ASN A C 1
ATOM 974 O O . ASN A 1 132 ? -8.764 -6.110 8.050 1.00 95.81 132 ASN A O 1
ATOM 978 N N . LEU A 1 133 ? -6.553 -6.372 7.807 1.00 95.44 133 LEU A N 1
ATOM 979 C CA . LEU A 1 133 ? -6.516 -5.753 6.483 1.00 95.44 133 LEU A CA 1
ATOM 980 C C . LEU A 1 133 ? -6.922 -6.778 5.422 1.00 95.44 133 LEU A C 1
ATOM 982 O O . LEU A 1 133 ? -6.330 -7.849 5.322 1.00 95.44 133 LEU A O 1
ATOM 986 N N . VAL A 1 134 ? -7.918 -6.438 4.609 1.00 93.75 134 VAL A N 1
ATOM 987 C CA . VAL A 1 134 ? -8.425 -7.310 3.543 1.00 93.75 134 VAL A CA 1
ATOM 988 C C . VAL A 1 134 ? -8.443 -6.551 2.224 1.00 93.75 134 VAL A C 1
ATOM 990 O O . VAL A 1 134 ? -8.911 -5.412 2.159 1.00 93.75 134 VAL A O 1
ATOM 993 N N . TRP A 1 135 ? -7.945 -7.186 1.164 1.00 93.06 135 TRP A N 1
ATOM 994 C CA . TRP A 1 135 ? -7.980 -6.631 -0.184 1.00 93.06 135 TRP A CA 1
ATOM 995 C C . TRP A 1 135 ? -9.372 -6.782 -0.808 1.00 93.06 135 TRP A C 1
ATOM 997 O O . TRP A 1 135 ? -9.957 -7.860 -0.772 1.00 93.06 135 TRP A O 1
ATOM 1007 N N . ASN A 1 136 ? -9.888 -5.706 -1.400 1.00 79.75 136 ASN A N 1
ATOM 1008 C CA . ASN A 1 136 ? -11.080 -5.662 -2.250 1.00 79.75 136 ASN A CA 1
ATOM 1009 C C . ASN A 1 136 ? -12.339 -6.351 -1.679 1.00 79.75 136 ASN A C 1
ATOM 1011 O O . ASN A 1 136 ? -13.140 -6.900 -2.427 1.00 79.75 136 ASN A O 1
ATOM 1015 N N . ASN A 1 137 ? -12.542 -6.303 -0.359 1.00 63.72 137 ASN A N 1
ATOM 1016 C CA . ASN A 1 137 ? -13.719 -6.905 0.284 1.00 63.72 137 ASN A CA 1
ATOM 1017 C C . ASN A 1 137 ? -14.956 -5.993 0.287 1.00 63.72 137 ASN A C 1
ATOM 1019 O O . ASN A 1 137 ? -15.970 -6.302 0.906 1.00 63.72 137 ASN A O 1
ATOM 1023 N N . CYS A 1 138 ? -14.880 -4.843 -0.379 1.00 67.38 138 CYS A N 1
ATOM 1024 C CA . CYS A 1 138 ? -16.019 -3.957 -0.496 1.00 67.38 138 CYS A CA 1
ATOM 1025 C C . CYS A 1 138 ? -16.516 -3.969 -1.933 1.00 67.38 138 CYS A C 1
ATOM 1027 O O . CYS A 1 138 ? -16.133 -3.147 -2.768 1.00 67.38 138 CYS A O 1
ATOM 1029 N N . HIS A 1 139 ? -17.406 -4.921 -2.216 1.00 57.12 139 HIS A N 1
ATOM 1030 C CA . HIS A 1 139 ? -18.323 -4.763 -3.328 1.00 57.12 139 HIS A CA 1
ATOM 1031 C C . HIS A 1 139 ? -19.121 -3.498 -3.041 1.00 57.12 139 HIS A C 1
ATOM 1033 O O . HIS A 1 139 ? -20.036 -3.501 -2.220 1.00 57.12 139 HIS A O 1
ATOM 1039 N N . ARG A 1 140 ? -18.778 -2.400 -3.719 1.00 54.06 140 ARG A N 1
ATOM 1040 C CA . ARG A 1 140 ? -19.731 -1.315 -3.898 1.00 54.06 140 ARG A CA 1
ATOM 1041 C C . ARG A 1 140 ? -20.903 -1.934 -4.652 1.00 54.06 140 ARG A C 1
ATOM 1043 O O . ARG A 1 140 ? -20.921 -1.928 -5.879 1.00 54.06 140 ARG A O 1
ATOM 1050 N N . THR A 1 141 ? -21.893 -2.465 -3.942 1.00 53.41 141 THR A N 1
ATOM 1051 C CA . THR A 1 141 ? -23.259 -2.366 -4.433 1.00 53.41 141 THR A CA 1
ATOM 1052 C C . THR A 1 141 ? -23.444 -0.877 -4.608 1.00 53.41 141 THR A C 1
ATOM 1054 O O . THR A 1 141 ? -23.559 -0.149 -3.620 1.00 53.41 141 THR A O 1
ATOM 1057 N N . ALA A 1 142 ? -23.295 -0.405 -5.852 1.00 51.72 142 ALA A N 1
ATOM 1058 C CA . ALA A 1 142 ? -23.569 0.975 -6.189 1.00 51.72 142 ALA A CA 1
ATOM 1059 C C . ALA A 1 142 ? -24.881 1.314 -5.483 1.00 51.72 142 ALA A C 1
ATOM 1061 O O . ALA A 1 142 ? -25.802 0.490 -5.560 1.00 51.72 142 ALA A O 1
ATOM 1062 N N . PRO A 1 143 ? -24.961 2.427 -4.729 1.00 52.06 143 PRO A N 1
ATOM 1063 C CA . PRO A 1 143 ? -26.232 2.814 -4.155 1.00 52.06 143 PRO A CA 1
ATOM 1064 C C . PRO A 1 143 ? -27.206 2.781 -5.320 1.00 52.06 143 PRO A C 1
ATOM 1066 O O . PRO A 1 143 ? -26.980 3.461 -6.326 1.00 52.06 143 PRO A O 1
ATOM 1069 N N . ILE A 1 144 ? -28.214 1.907 -5.239 1.00 50.34 144 ILE A N 1
AT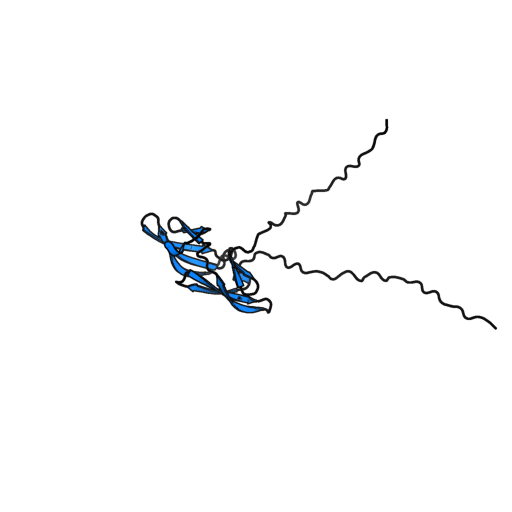OM 1070 C CA . ILE A 1 144 ? -29.331 1.964 -6.164 1.00 50.34 144 ILE A CA 1
ATOM 1071 C C . ILE A 1 144 ? -29.829 3.377 -5.930 1.00 50.34 144 ILE A C 1
ATOM 1073 O O . ILE A 1 144 ? -30.382 3.665 -4.869 1.00 50.34 144 ILE A O 1
ATOM 1077 N N . LYS A 1 145 ? -29.499 4.303 -6.839 1.00 47.94 145 LYS A N 1
ATOM 1078 C CA . LYS A 1 145 ? -30.099 5.626 -6.841 1.00 47.94 145 LYS A CA 1
ATOM 1079 C C . LYS A 1 145 ? -31.572 5.300 -6.937 1.00 47.94 145 LYS A C 1
ATOM 1081 O O . LYS A 1 145 ? -32.025 4.892 -8.003 1.00 47.94 145 LYS A O 1
ATOM 1086 N N . ALA A 1 146 ? -32.281 5.374 -5.815 1.00 53.50 146 ALA A N 1
ATOM 1087 C CA . ALA A 1 146 ? -33.720 5.329 -5.817 1.00 53.50 146 ALA A CA 1
ATOM 1088 C C . ALA A 1 146 ? -34.109 6.493 -6.717 1.00 53.50 146 ALA A C 1
ATOM 1090 O O . ALA A 1 146 ? -33.965 7.646 -6.319 1.00 53.50 146 ALA A O 1
ATOM 1091 N N . THR A 1 147 ? -34.438 6.203 -7.976 1.00 56.66 147 THR A N 1
ATOM 1092 C CA . THR A 1 147 ? -34.953 7.198 -8.899 1.00 56.66 147 THR A CA 1
ATOM 1093 C C . THR A 1 147 ? -36.234 7.692 -8.243 1.00 56.66 147 THR A C 1
ATOM 1095 O O . THR A 1 147 ? -37.186 6.912 -8.139 1.00 56.66 147 THR A O 1
ATOM 1098 N N . PRO A 1 148 ? -36.277 8.932 -7.728 1.00 51.28 148 PRO A N 1
ATOM 1099 C CA . PRO A 1 148 ? -37.505 9.467 -7.177 1.00 51.28 148 PRO A CA 1
ATOM 1100 C C . PRO A 1 148 ? -38.411 9.676 -8.390 1.00 51.28 148 PRO A C 1
ATOM 1102 O O . PRO A 1 148 ? -38.188 10.602 -9.164 1.00 51.28 148 PRO A O 1
ATOM 1105 N N . GLY A 1 149 ? -39.347 8.757 -8.641 1.00 54.38 149 GLY A N 1
ATOM 1106 C CA . GLY A 1 149 ? -40.263 8.912 -9.773 1.00 54.38 149 GLY A CA 1
ATOM 1107 C C . GLY A 1 149 ? -40.841 7.662 -10.425 1.00 54.38 149 GLY A C 1
ATOM 1108 O O . GLY A 1 149 ? -41.635 7.830 -11.344 1.00 54.38 149 GLY A O 1
ATOM 1109 N N . LEU A 1 150 ? -40.532 6.430 -9.997 1.00 45.94 150 LEU A N 1
ATOM 1110 C CA . LEU A 1 150 ? -41.305 5.277 -10.481 1.00 45.94 150 LEU A CA 1
ATOM 1111 C C . LEU A 1 150 ? -42.558 5.076 -9.620 1.00 45.94 150 LEU A C 1
ATOM 1113 O O . LEU A 1 150 ? -42.652 4.177 -8.786 1.00 45.94 150 LEU A O 1
ATOM 1117 N N . THR A 1 151 ? -43.536 5.958 -9.809 1.00 51.00 151 THR A N 1
ATOM 1118 C CA . THR A 1 151 ? -44.911 5.700 -9.392 1.00 51.00 151 THR A CA 1
ATOM 1119 C C . THR A 1 151 ? -45.400 4.498 -10.200 1.00 51.00 151 THR A C 1
ATOM 1121 O O . THR A 1 151 ? -45.595 4.603 -11.410 1.00 51.00 151 THR A O 1
ATOM 1124 N N . LEU A 1 152 ? -45.575 3.338 -9.558 1.00 52.41 152 LEU A N 1
ATOM 1125 C CA . LEU A 1 152 ? -46.350 2.243 -10.137 1.00 52.41 152 LEU A CA 1
ATOM 1126 C C . LEU A 1 152 ? -47.780 2.755 -10.337 1.00 52.41 152 LEU A C 1
ATOM 1128 O O . LEU A 1 152 ? -48.591 2.761 -9.412 1.00 52.41 152 LEU A O 1
ATOM 1132 N N . ALA A 1 153 ? -48.080 3.225 -11.546 1.00 51.81 153 ALA A N 1
ATOM 1133 C CA . ALA A 1 153 ? -49.443 3.452 -11.978 1.00 51.81 153 ALA A CA 1
ATOM 1134 C C . ALA A 1 153 ? -50.142 2.088 -11.990 1.00 51.81 153 ALA A C 1
ATOM 1136 O O . ALA A 1 153 ? -49.926 1.264 -12.879 1.00 51.81 153 ALA A O 1
ATOM 1137 N N . GLY A 1 154 ? -50.942 1.833 -10.954 1.00 48.28 154 GLY A N 1
ATOM 1138 C CA . GLY A 1 154 ? -51.857 0.706 -10.894 1.00 48.28 154 GLY A CA 1
ATOM 1139 C C . GLY A 1 154 ? -52.831 0.783 -12.064 1.00 48.28 154 GLY A C 1
ATOM 1140 O O . GLY A 1 154 ? -53.835 1.489 -12.007 1.00 48.28 154 GLY A O 1
ATOM 1141 N N . GLY A 1 155 ? -52.516 0.066 -13.142 1.00 47.72 155 GLY A N 1
ATOM 1142 C CA . GLY A 1 155 ? -53.408 -0.145 -14.271 1.00 47.72 155 GLY A CA 1
ATOM 1143 C C . GLY A 1 155 ? -54.591 -1.002 -13.838 1.00 47.72 155 GLY A C 1
ATOM 1144 O O . GLY A 1 155 ? -54.532 -2.230 -13.889 1.00 47.72 155 GLY A O 1
ATOM 1145 N N . GLY A 1 156 ? -55.672 -0.352 -13.410 1.00 49.59 156 GLY A N 1
ATOM 1146 C CA . GLY A 1 156 ? -56.972 -0.983 -13.239 1.00 49.59 156 GLY A CA 1
ATOM 1147 C C . GLY A 1 156 ? -57.470 -1.518 -14.580 1.00 49.59 156 GLY A C 1
ATOM 1148 O O . GLY A 1 156 ? -57.946 -0.760 -15.424 1.00 49.59 156 GLY A O 1
ATOM 1149 N N . ARG A 1 157 ? -57.370 -2.835 -14.784 1.00 54.28 157 ARG A N 1
ATOM 1150 C CA . ARG A 1 157 ? -58.080 -3.534 -15.860 1.00 54.28 157 ARG A CA 1
ATOM 1151 C C . ARG A 1 157 ? -59.584 -3.427 -15.596 1.00 54.28 157 ARG A C 1
ATOM 1153 O O . ARG A 1 157 ? -60.111 -4.117 -14.728 1.00 54.28 157 ARG A O 1
ATOM 1160 N N . LYS A 1 158 ? -60.283 -2.587 -16.363 1.00 52.41 158 LYS A N 1
ATOM 1161 C CA . LYS A 1 158 ? -61.731 -2.719 -16.564 1.00 52.41 158 LYS A CA 1
ATOM 1162 C C . LYS A 1 158 ? -61.973 -3.948 -17.441 1.00 52.41 158 LYS A C 1
ATOM 1164 O O . LYS A 1 158 ? -61.611 -3.953 -18.613 1.00 52.41 158 LYS A O 1
ATOM 1169 N N . LEU A 1 159 ? -62.574 -4.979 -16.853 1.00 54.25 159 LEU A N 1
ATOM 1170 C CA . LEU A 1 159 ? -63.250 -6.049 -17.579 1.00 54.25 159 LEU A CA 1
ATOM 1171 C C . LEU A 1 159 ? -64.481 -5.439 -18.267 1.00 54.25 159 LEU A C 1
ATOM 1173 O O . LEU A 1 159 ? -65.404 -4.984 -17.593 1.00 54.25 159 LEU A O 1
ATOM 1177 N N . LEU A 1 160 ? -64.465 -5.379 -19.598 1.00 57.38 160 LEU A N 1
ATOM 1178 C CA . LEU A 1 160 ? -65.653 -5.158 -20.418 1.00 57.38 160 LEU A CA 1
ATOM 1179 C C . LEU A 1 160 ? -66.251 -6.534 -20.719 1.00 57.38 160 LEU A C 1
ATOM 1181 O O . LEU A 1 160 ? -65.640 -7.325 -21.431 1.00 57.38 160 LEU A O 1
ATOM 1185 N N . ASN A 1 161 ? -67.419 -6.805 -20.138 1.00 52.84 161 ASN A N 1
ATOM 1186 C CA . ASN A 1 161 ? -68.311 -7.864 -20.596 1.00 52.84 161 ASN A CA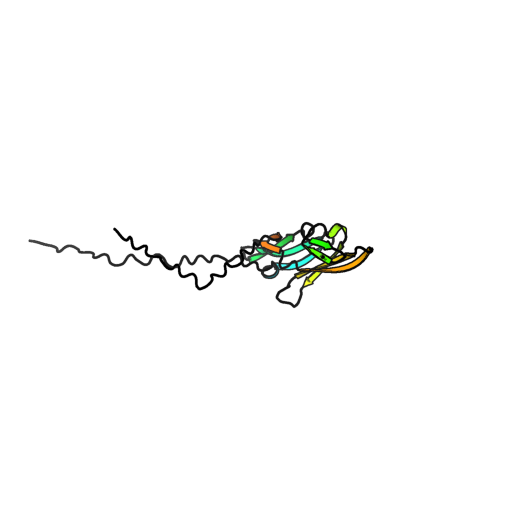 1
ATOM 1187 C C . ASN A 1 161 ? -69.015 -7.378 -21.869 1.00 52.84 161 ASN A C 1
ATOM 1189 O O . ASN A 1 161 ? -69.658 -6.325 -21.841 1.00 52.84 161 ASN A O 1
ATOM 1193 N N . ALA A 1 162 ? -68.909 -8.162 -22.936 1.00 56.38 162 ALA A N 1
ATOM 1194 C CA . ALA A 1 162 ? -69.847 -8.224 -24.050 1.00 56.38 162 ALA A CA 1
ATOM 1195 C C . ALA A 1 162 ? -69.954 -9.692 -24.471 1.00 56.38 162 ALA A C 1
ATOM 1197 O O . ALA A 1 162 ? -68.886 -10.344 -24.534 1.00 56.38 162 ALA A O 1
#

Organism: Ceratodon purpureus (NCBI:txid3225)

InterPro domains:
  IPR011058 Cyanovirin-N [PF08881] (33-134)
  IPR011058 Cyanovirin-N [SM01111] (32-135)
  IPR036673 Cyanovirin-N superfamily [G3DSA:2.30.60.10] (30-139)
  IPR036673 Cyanovirin-N superfamily [SSF51322] (32-87)
  IPR036673 Cyanovirin-N superfamily [SSF51322] (102-137)

Radius of gyration: 29.42 Å; Cα contacts (8 Å, |Δi|>4): 276; chains: 1; bounding box: 95×26×75 Å

Secondary structure (DSSP, 8-state):
--------------------------------GGGTEEEEEE-TTS-EEEEEE-TTS-EEEEEE--GGGEEEETTEEEESS-GGGTEEEEEEEE-SSTT--EEEEEEEE-TTS-EEEEEEE-TTTEEEETTEEEES-----------TT-------------